Protein AF-A0A067P641-F1 (afdb_monomer_lite)

Organism: NCBI:txid933084

Sequence (84 aa):
MTMEAIDQVVNAFEDTARRVVKTGFDVVEIDCGLGSLFSSFLNPNVNRRTDGYGGTIEGRTRLVLEVVDRVHAVVPDSMPLFLR

Structure (mmCIF, N/CA/C/O backbone):
data_AF-A0A067P641-F1
#
_entry.id   AF-A0A067P641-F1
#
loop_
_atom_site.group_PDB
_atom_site.id
_atom_site.type_symbol
_atom_site.label_atom_id
_atom_site.label_alt_id
_atom_site.label_comp_id
_atom_site.label_asym_id
_atom_site.label_entity_id
_atom_site.label_seq_id
_atom_site.pdbx_PDB_ins_code
_atom_site.Cartn_x
_atom_site.Cartn_y
_atom_site.Cartn_z
_atom_site.occupancy
_atom_site.B_iso_or_equiv
_atom_site.auth_seq_id
_atom_site.auth_comp_id
_atom_site.auth_asym_id
_atom_site.auth_atom_id
_atom_site.pdbx_PDB_model_num
ATOM 1 N N . MET A 1 1 ? 14.376 3.957 -6.236 1.00 91.88 1 MET A N 1
ATOM 2 C CA . MET A 1 1 ? 14.328 3.133 -5.011 1.00 91.88 1 MET A CA 1
ATOM 3 C C . MET A 1 1 ? 14.858 1.748 -5.326 1.00 91.88 1 MET A C 1
ATOM 5 O O . MET A 1 1 ? 14.664 1.291 -6.448 1.00 91.88 1 MET A O 1
ATOM 9 N N . THR A 1 2 ? 15.573 1.120 -4.399 1.00 97.25 2 THR A N 1
ATOM 10 C CA . THR A 1 2 ? 15.932 -0.303 -4.496 1.00 97.25 2 THR A CA 1
ATOM 11 C C . THR A 1 2 ? 14.730 -1.169 -4.107 1.00 97.25 2 THR A C 1
ATOM 13 O O . THR A 1 2 ? 13.763 -0.647 -3.555 1.00 97.25 2 THR A O 1
ATOM 16 N N . MET A 1 3 ? 14.792 -2.476 -4.379 1.00 96.25 3 MET A N 1
ATOM 17 C CA . MET A 1 3 ? 13.773 -3.434 -3.923 1.00 96.25 3 MET A CA 1
ATOM 18 C C . MET A 1 3 ? 13.627 -3.407 -2.397 1.00 96.25 3 MET A C 1
ATOM 20 O O . MET A 1 3 ? 12.527 -3.262 -1.891 1.00 96.25 3 MET A O 1
ATOM 24 N N . GLU A 1 4 ? 14.749 -3.402 -1.674 1.00 98.00 4 GLU A N 1
ATOM 25 C CA . GLU A 1 4 ? 14.756 -3.305 -0.211 1.00 98.00 4 GLU A CA 1
ATOM 26 C C . GLU A 1 4 ? 14.084 -2.019 0.295 1.00 98.00 4 GLU A C 1
ATOM 28 O O . GLU A 1 4 ? 13.294 -2.054 1.233 1.00 98.00 4 GLU A O 1
ATOM 33 N N . ALA A 1 5 ? 14.345 -0.877 -0.349 1.00 98.06 5 ALA A N 1
ATOM 34 C CA . ALA A 1 5 ? 13.696 0.379 0.021 1.00 98.06 5 ALA A CA 1
ATOM 35 C C . ALA A 1 5 ? 12.184 0.359 -0.261 1.00 98.06 5 ALA A C 1
ATOM 37 O O . ALA A 1 5 ? 11.422 1.024 0.435 1.00 98.06 5 ALA A O 1
ATOM 38 N N . ILE A 1 6 ? 11.744 -0.378 -1.286 1.00 98.19 6 ILE A N 1
ATOM 39 C CA . ILE A 1 6 ? 10.321 -0.580 -1.567 1.00 98.19 6 ILE A CA 1
ATOM 40 C C . ILE A 1 6 ? 9.683 -1.433 -0.465 1.00 98.19 6 ILE A C 1
ATOM 42 O O . ILE A 1 6 ? 8.679 -1.011 0.106 1.00 98.19 6 ILE A O 1
ATOM 46 N N . ASP A 1 7 ? 10.306 -2.550 -0.089 1.00 97.94 7 ASP A N 1
ATOM 47 C CA . ASP A 1 7 ? 9.814 -3.412 0.994 1.00 97.94 7 ASP A CA 1
ATOM 48 C C . ASP A 1 7 ? 9.726 -2.649 2.326 1.00 97.94 7 ASP A C 1
ATOM 50 O O . ASP A 1 7 ? 8.754 -2.779 3.073 1.00 97.94 7 ASP A O 1
ATOM 54 N N . GLN A 1 8 ? 10.713 -1.794 2.614 1.00 98.38 8 GLN A N 1
ATOM 55 C CA . GLN A 1 8 ? 10.699 -0.913 3.784 1.00 98.38 8 GLN A CA 1
ATOM 56 C C . GLN A 1 8 ? 9.519 0.064 3.761 1.00 98.38 8 GLN A C 1
ATOM 58 O O . GLN A 1 8 ? 8.892 0.277 4.798 1.00 98.38 8 GLN A O 1
ATOM 63 N N . VAL A 1 9 ? 9.190 0.640 2.600 1.00 98.06 9 VAL A N 1
ATOM 64 C CA . VAL A 1 9 ? 8.009 1.502 2.456 1.00 98.06 9 VAL A CA 1
ATOM 65 C C . VAL A 1 9 ? 6.734 0.710 2.719 1.00 98.06 9 VAL A C 1
ATOM 67 O O . VAL A 1 9 ? 5.916 1.152 3.519 1.00 98.06 9 VAL A O 1
ATOM 70 N N . VAL A 1 10 ? 6.579 -0.468 2.113 1.00 98.50 10 VAL A N 1
ATOM 71 C CA . VAL A 1 10 ? 5.395 -1.318 2.311 1.00 98.50 10 VAL A CA 1
ATOM 72 C C . VAL A 1 10 ? 5.193 -1.642 3.797 1.00 98.50 10 VAL A C 1
ATOM 74 O O . VAL A 1 10 ? 4.106 -1.424 4.336 1.00 98.50 10 VAL A O 1
ATOM 77 N N . ASN A 1 11 ? 6.256 -2.059 4.491 1.00 98.56 11 ASN A N 1
ATOM 78 C CA . ASN A 1 11 ? 6.207 -2.333 5.930 1.00 98.56 11 ASN A CA 1
ATOM 79 C C . ASN A 1 11 ? 5.885 -1.072 6.752 1.00 98.56 11 ASN A C 1
ATOM 81 O O . ASN A 1 11 ? 5.115 -1.137 7.708 1.00 98.56 11 ASN A O 1
ATOM 85 N N . ALA A 1 12 ? 6.412 0.094 6.367 1.00 98.50 12 ALA A N 1
ATOM 86 C CA . ALA A 1 12 ? 6.127 1.347 7.061 1.00 98.50 12 ALA A CA 1
ATOM 87 C C . ALA A 1 12 ? 4.643 1.753 6.968 1.00 98.50 12 ALA A C 1
ATOM 89 O O . ALA A 1 12 ? 4.093 2.278 7.942 1.00 98.50 12 ALA A O 1
ATOM 90 N N . PHE A 1 13 ? 3.978 1.494 5.836 1.00 98.44 13 PHE A N 1
ATOM 91 C CA . PHE A 1 13 ? 2.535 1.721 5.695 1.00 98.44 13 PHE A CA 1
ATOM 92 C C . PHE A 1 13 ? 1.721 0.762 6.573 1.00 98.44 13 PHE A C 1
ATOM 94 O O . PHE A 1 13 ? 0.811 1.211 7.271 1.00 98.44 13 PHE A O 1
ATOM 101 N N . GLU A 1 14 ? 2.088 -0.522 6.620 1.00 98.56 14 GLU A N 1
ATOM 102 C CA . GLU A 1 14 ? 1.458 -1.507 7.511 1.00 98.56 14 GLU A CA 1
ATOM 103 C C . GLU A 1 14 ? 1.587 -1.103 8.991 1.00 98.56 14 GLU A C 1
ATOM 105 O O . GLU A 1 14 ? 0.596 -1.036 9.722 1.00 98.56 14 GLU A O 1
ATOM 110 N N . ASP A 1 15 ? 2.798 -0.755 9.433 1.00 98.69 15 ASP A N 1
ATOM 111 C CA . ASP A 1 15 ? 3.068 -0.319 10.807 1.00 98.69 15 ASP A CA 1
ATOM 112 C C . ASP A 1 15 ? 2.336 0.975 11.170 1.00 98.69 15 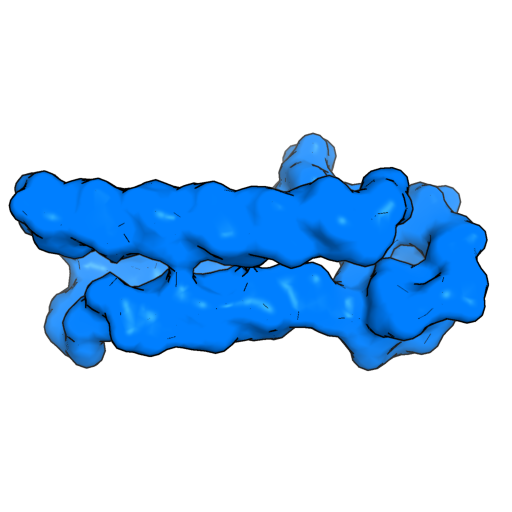ASP A C 1
ATOM 114 O O . ASP A 1 15 ? 1.985 1.204 12.334 1.00 98.69 15 ASP A O 1
ATOM 118 N N . THR A 1 16 ? 2.130 1.854 10.191 1.00 98.31 16 THR A N 1
ATOM 119 C CA . THR A 1 16 ? 1.349 3.079 10.373 1.00 98.31 16 THR A CA 1
ATOM 120 C C . THR A 1 16 ? -0.128 2.739 10.535 1.00 98.31 16 THR A C 1
ATOM 122 O O . THR A 1 16 ? -0.745 3.196 11.495 1.00 98.31 16 THR A O 1
ATOM 125 N N . ALA A 1 17 ? -0.678 1.866 9.692 1.00 98.31 17 ALA A N 1
ATOM 126 C CA . ALA A 1 17 ? -2.060 1.413 9.811 1.00 98.31 17 ALA A CA 1
ATOM 127 C C . ALA A 1 17 ? -2.324 0.715 11.158 1.00 98.31 17 ALA A C 1
ATOM 129 O O . ALA A 1 17 ? -3.303 1.034 11.830 1.00 98.31 17 ALA A O 1
ATOM 130 N N . ARG A 1 18 ? -1.401 -0.130 11.646 1.00 98.50 18 ARG A N 1
ATOM 131 C CA . ARG A 1 18 ? -1.493 -0.732 12.994 1.00 98.50 18 ARG A CA 1
ATOM 132 C C . ARG A 1 18 ? -1.576 0.320 14.103 1.00 98.50 18 ARG A C 1
ATOM 134 O O . ARG A 1 18 ? -2.321 0.145 15.069 1.00 98.50 18 ARG A O 1
ATOM 141 N N . ARG A 1 19 ? -0.821 1.417 13.982 1.00 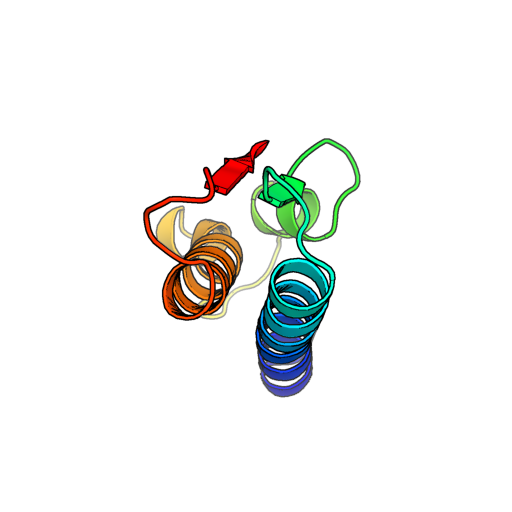98.50 19 ARG A N 1
ATOM 142 C CA . ARG A 1 19 ? -0.873 2.536 14.937 1.00 98.50 19 ARG A CA 1
ATOM 143 C C . ARG A 1 19 ? -2.204 3.276 14.862 1.00 98.50 19 ARG A C 1
ATOM 145 O O . ARG A 1 19 ? -2.790 3.518 15.910 1.00 98.50 19 ARG A O 1
ATOM 152 N N . VAL A 1 20 ? -2.686 3.562 13.654 1.00 97.25 20 VAL A N 1
ATOM 153 C CA . VAL A 1 20 ? -3.971 4.235 13.400 1.00 97.25 20 VAL A CA 1
ATOM 154 C C . VAL A 1 20 ? -5.140 3.433 13.981 1.00 97.25 20 VAL A C 1
ATOM 156 O O . VAL A 1 20 ? -5.944 3.973 14.744 1.00 97.25 20 VAL A O 1
ATOM 159 N N . VAL A 1 21 ? -5.172 2.121 13.732 1.00 97.69 21 VAL A N 1
ATOM 160 C CA . VAL A 1 21 ? -6.172 1.207 14.304 1.00 97.69 21 VAL A CA 1
ATOM 161 C C . VAL A 1 21 ? -6.106 1.208 15.831 1.00 97.69 21 VAL A C 1
ATOM 163 O O . VAL A 1 21 ? -7.130 1.354 16.492 1.00 97.69 21 VAL A O 1
ATOM 166 N N . LYS A 1 22 ? -4.902 1.120 16.415 1.00 98.19 22 LYS A N 1
ATOM 167 C CA . LYS A 1 22 ? -4.720 1.139 17.877 1.00 98.19 22 LYS A CA 1
ATOM 168 C C . LYS A 1 22 ? -5.216 2.437 18.522 1.00 98.19 22 LYS A C 1
ATOM 170 O O . LYS A 1 22 ? -5.681 2.408 19.657 1.00 98.19 22 LYS A O 1
ATOM 175 N N . THR A 1 23 ? -5.084 3.567 17.834 1.00 97.69 23 THR A N 1
ATOM 176 C CA . THR A 1 23 ? -5.560 4.867 18.328 1.00 97.69 23 THR A CA 1
ATOM 177 C C . THR A 1 23 ? -7.066 5.069 18.173 1.00 97.69 23 THR A C 1
ATOM 179 O O . THR A 1 23 ? -7.598 5.982 18.795 1.00 97.69 23 THR A O 1
ATOM 182 N N . GLY A 1 24 ? -7.751 4.219 17.399 1.00 96.12 24 GLY A N 1
ATOM 183 C CA . GLY A 1 24 ? -9.202 4.275 17.228 1.00 96.12 24 GLY A CA 1
ATOM 184 C C . GLY A 1 24 ? -9.684 5.365 16.269 1.00 96.12 24 GLY A C 1
ATOM 185 O O . GLY A 1 24 ? -10.720 5.963 16.529 1.00 96.12 24 GLY A O 1
ATOM 186 N N . PHE A 1 25 ? -8.941 5.649 15.191 1.00 96.88 25 PHE A N 1
ATOM 187 C CA . PHE A 1 25 ? -9.471 6.474 14.095 1.00 96.88 25 PHE A CA 1
ATOM 188 C C . PHE A 1 25 ? -10.662 5.786 13.418 1.00 96.88 25 PHE A C 1
ATOM 190 O O . PHE A 1 25 ? -10.725 4.560 13.376 1.00 96.88 25 PHE A O 1
ATOM 197 N N . ASP A 1 26 ? -11.566 6.574 12.836 1.00 97.12 26 ASP A N 1
ATOM 198 C CA . ASP A 1 26 ? -12.774 6.050 12.189 1.00 97.12 26 ASP A CA 1
ATOM 199 C C . ASP A 1 26 ? -12.545 5.570 10.745 1.00 97.12 26 ASP A C 1
ATOM 201 O O . ASP A 1 26 ? -13.272 4.705 10.262 1.00 97.12 26 ASP A O 1
ATOM 205 N N . VAL A 1 27 ? -11.560 6.138 10.037 1.00 97.06 27 VAL A N 1
ATOM 206 C CA . VAL A 1 27 ? -11.301 5.907 8.602 1.00 97.06 27 VAL A CA 1
ATOM 207 C C . VAL A 1 27 ? -9.796 5.939 8.327 1.00 97.06 27 VAL A C 1
ATOM 209 O O . VAL A 1 27 ? -9.065 6.724 8.935 1.00 97.06 27 VAL A O 1
ATOM 212 N N . VAL A 1 28 ? -9.342 5.126 7.369 1.00 97.69 28 VAL A N 1
ATOM 213 C CA . VAL A 1 28 ? -7.982 5.169 6.810 1.00 97.69 28 VAL A CA 1
ATOM 214 C C . VAL A 1 28 ? -8.050 5.585 5.343 1.00 97.69 28 VAL A C 1
ATOM 216 O O . VAL A 1 28 ? -8.844 5.045 4.582 1.00 97.69 28 VAL A O 1
ATOM 219 N N . GLU A 1 29 ? -7.192 6.512 4.918 1.00 97.19 29 GLU A N 1
ATOM 220 C CA . GLU A 1 29 ? -7.000 6.857 3.504 1.00 97.19 29 GLU A CA 1
ATOM 221 C C . GLU A 1 29 ? -5.531 6.652 3.117 1.00 97.19 29 GLU A C 1
ATOM 223 O O . GLU A 1 29 ? -4.625 7.131 3.803 1.00 97.19 29 GLU A O 1
ATOM 228 N N . ILE A 1 30 ? -5.295 5.957 2.004 1.00 97.06 30 ILE A N 1
ATOM 229 C CA . ILE A 1 30 ? -3.991 5.890 1.343 1.00 97.06 30 ILE A CA 1
ATOM 230 C C . ILE A 1 30 ? -3.952 6.981 0.266 1.00 97.06 30 ILE A C 1
ATOM 232 O O . ILE A 1 30 ? -4.668 6.915 -0.733 1.00 97.06 30 ILE A O 1
ATOM 236 N N . ASP A 1 31 ? -3.093 7.980 0.463 1.00 95.19 31 ASP A N 1
ATOM 237 C CA . ASP A 1 31 ? -2.927 9.095 -0.471 1.00 95.19 31 ASP A CA 1
ATOM 238 C C . ASP A 1 31 ? -2.000 8.738 -1.640 1.00 95.19 31 ASP A C 1
ATOM 240 O O . ASP A 1 31 ? -0.780 8.677 -1.476 1.00 95.19 31 ASP A O 1
ATOM 244 N N . CYS A 1 32 ? -2.573 8.576 -2.830 1.00 94.06 32 CYS A N 1
ATOM 245 C CA . CYS A 1 32 ? -1.888 8.414 -4.112 1.00 94.06 32 CYS A CA 1
ATOM 246 C C . CYS A 1 32 ? -1.999 9.659 -5.015 1.00 94.06 32 CYS A C 1
ATOM 248 O O . CYS A 1 32 ? -1.703 9.599 -6.213 1.00 94.06 32 CYS A O 1
ATOM 250 N N . GLY A 1 33 ? -2.356 10.809 -4.442 1.00 90.69 33 GLY A N 1
ATOM 251 C CA . GLY A 1 33 ? -2.558 12.074 -5.135 1.00 90.69 33 GLY A CA 1
ATOM 252 C C . GLY A 1 33 ? -1.279 12.741 -5.643 1.00 90.69 33 GLY A C 1
ATOM 253 O O . GLY A 1 33 ? -0.162 12.233 -5.510 1.00 90.69 33 GLY A O 1
ATOM 254 N N . LEU A 1 34 ? -1.449 13.914 -6.258 1.00 88.19 34 LEU A N 1
ATOM 255 C CA . LEU A 1 34 ? -0.395 14.633 -6.974 1.00 88.19 34 LEU A CA 1
ATOM 256 C C . LEU A 1 34 ? 0.825 14.929 -6.086 1.00 88.19 34 LEU A C 1
ATOM 258 O O . LEU A 1 34 ? 0.715 15.600 -5.066 1.00 88.19 34 LEU A O 1
ATOM 262 N N . GLY A 1 35 ? 2.003 14.472 -6.515 1.00 82.94 35 GLY A N 1
ATOM 263 C CA . GLY A 1 35 ? 3.266 14.712 -5.809 1.00 82.94 35 GLY A CA 1
ATOM 264 C C . GLY A 1 35 ? 3.573 13.701 -4.701 1.00 82.94 35 GLY A C 1
ATOM 265 O O . GLY A 1 35 ? 4.662 13.749 -4.133 1.00 82.94 35 GLY A O 1
ATOM 266 N N . SER A 1 36 ? 2.667 12.755 -4.428 1.00 91.44 36 SER A N 1
ATOM 267 C CA . SER A 1 36 ? 2.933 11.620 -3.540 1.00 91.44 36 SER A CA 1
ATOM 268 C C . SER A 1 36 ? 3.959 10.653 -4.141 1.00 91.44 36 SER A C 1
ATOM 270 O O . SER A 1 36 ? 4.169 10.603 -5.361 1.00 91.44 36 SER A O 1
ATOM 272 N N . LEU A 1 37 ? 4.538 9.808 -3.283 1.00 94.62 37 LEU A N 1
ATOM 273 C CA . LEU A 1 37 ? 5.374 8.684 -3.703 1.00 94.62 37 LEU A CA 1
ATOM 274 C C . LEU A 1 37 ? 4.665 7.824 -4.758 1.00 94.62 37 LEU A C 1
ATOM 276 O O . LEU A 1 37 ? 5.233 7.547 -5.814 1.00 94.62 37 LEU A O 1
ATOM 280 N N . PHE A 1 38 ? 3.414 7.445 -4.507 1.00 96.88 38 PHE A N 1
ATOM 281 C CA . PHE A 1 38 ? 2.662 6.575 -5.406 1.00 96.88 38 PHE A CA 1
ATOM 282 C C . PHE A 1 38 ? 2.389 7.231 -6.758 1.00 96.88 38 PHE A C 1
ATOM 284 O O . PHE A 1 38 ? 2.561 6.580 -7.788 1.00 96.88 38 PHE A O 1
ATOM 291 N N . SER A 1 39 ? 2.087 8.533 -6.793 1.00 96.06 39 SER A N 1
ATOM 292 C CA . SER A 1 39 ? 1.905 9.250 -8.063 1.00 96.06 39 SER A CA 1
ATOM 293 C C . SER A 1 39 ? 3.152 9.193 -8.955 1.00 96.06 39 SER A C 1
ATOM 295 O O . SER A 1 39 ? 3.036 9.089 -10.179 1.00 96.06 39 SER A O 1
ATOM 297 N N . SER A 1 40 ? 4.349 9.174 -8.354 1.00 96.19 40 SER A N 1
ATOM 298 C CA . SER A 1 40 ? 5.607 9.036 -9.093 1.00 96.19 40 SER A CA 1
ATOM 299 C C . SER A 1 40 ? 5.798 7.641 -9.699 1.00 96.19 40 SER A C 1
ATOM 301 O O . SER A 1 40 ? 6.359 7.541 -10.788 1.00 96.19 40 SER A O 1
ATOM 303 N N . PHE A 1 41 ? 5.288 6.582 -9.053 1.00 97.44 41 PHE A N 1
ATOM 304 C CA . PHE A 1 41 ? 5.304 5.211 -9.581 1.00 97.44 41 PHE A CA 1
ATOM 305 C C . PHE A 1 41 ? 4.239 4.999 -10.663 1.00 97.44 41 PHE A C 1
ATOM 307 O O . PHE A 1 41 ? 4.519 4.364 -11.681 1.00 97.44 41 PHE A O 1
ATOM 314 N N . LEU A 1 42 ? 3.045 5.569 -10.484 1.00 97.06 42 LEU A N 1
ATOM 315 C CA . LEU A 1 42 ? 1.926 5.427 -11.419 1.00 97.06 42 LEU A CA 1
ATOM 316 C C . LEU A 1 42 ? 2.165 6.165 -12.746 1.00 97.06 42 LEU A C 1
ATOM 318 O O . LEU A 1 42 ? 1.737 5.698 -13.806 1.00 97.06 42 LEU A O 1
ATOM 322 N N . ASN A 1 43 ? 2.861 7.305 -12.708 1.00 96.25 43 ASN A N 1
ATOM 323 C CA . ASN A 1 43 ? 3.059 8.164 -13.871 1.00 96.25 43 ASN A CA 1
ATOM 324 C C . ASN A 1 43 ? 4.165 7.630 -14.809 1.00 96.25 43 ASN A C 1
ATOM 326 O O . ASN A 1 43 ? 5.341 7.674 -14.445 1.00 96.25 43 ASN A O 1
ATOM 330 N N . PRO A 1 44 ? 3.853 7.216 -16.054 1.00 96.38 44 PRO A N 1
ATOM 331 C CA . PRO A 1 44 ? 4.848 6.680 -16.993 1.00 96.38 44 PRO A CA 1
ATOM 332 C C . PRO A 1 44 ? 5.878 7.715 -17.474 1.00 96.38 44 PRO A C 1
ATOM 334 O O . PRO A 1 44 ? 6.941 7.347 -17.976 1.00 96.38 44 PRO A O 1
ATOM 337 N N . ASN A 1 45 ? 5.596 9.013 -17.327 1.00 95.75 45 ASN A N 1
ATOM 338 C CA . ASN A 1 45 ? 6.560 10.058 -17.662 1.00 95.75 45 ASN A CA 1
ATOM 339 C C . ASN A 1 45 ? 7.656 10.203 -16.599 1.00 95.75 45 ASN A C 1
ATOM 341 O O . ASN A 1 45 ? 8.762 10.635 -16.935 1.00 95.75 45 ASN A O 1
ATOM 345 N N . VAL A 1 46 ? 7.357 9.809 -15.356 1.00 96.00 46 VAL A N 1
ATOM 346 C CA . VAL A 1 46 ? 8.256 9.887 -14.196 1.00 96.00 46 VAL A CA 1
ATOM 347 C C . VAL A 1 46 ? 8.900 8.527 -13.920 1.00 96.00 46 VAL A C 1
ATOM 349 O O . VAL A 1 46 ? 10.121 8.429 -13.810 1.00 96.00 46 VAL A O 1
ATOM 352 N N . ASN A 1 47 ? 8.102 7.461 -13.867 1.00 97.50 47 ASN A N 1
ATOM 353 C CA . ASN A 1 47 ? 8.582 6.108 -13.634 1.00 97.50 47 ASN A CA 1
ATOM 354 C C . ASN A 1 47 ? 9.218 5.516 -14.899 1.00 97.50 47 ASN A C 1
ATOM 356 O O . ASN A 1 47 ? 8.538 4.996 -15.783 1.00 97.50 47 ASN A O 1
ATOM 360 N N . ARG A 1 48 ? 10.551 5.571 -14.958 1.00 97.19 48 ARG A N 1
ATOM 361 C CA . ARG A 1 48 ? 11.372 4.984 -16.031 1.00 97.19 48 ARG A CA 1
ATOM 362 C C . ARG A 1 48 ? 12.003 3.643 -15.643 1.00 97.19 48 ARG A C 1
ATOM 364 O O . ARG A 1 48 ? 12.988 3.237 -16.253 1.00 97.19 48 ARG A O 1
ATOM 371 N N . ARG A 1 49 ? 11.484 2.970 -14.609 1.00 97.62 49 ARG A N 1
ATOM 372 C CA . ARG A 1 49 ? 11.999 1.663 -14.181 1.00 97.62 49 ARG A CA 1
ATOM 373 C C . ARG A 1 49 ? 11.725 0.603 -15.245 1.00 97.62 49 ARG A C 1
ATOM 375 O O . ARG A 1 49 ? 10.685 0.622 -15.901 1.00 97.62 49 ARG A O 1
ATOM 382 N N . THR A 1 50 ? 12.657 -0.334 -15.363 1.00 97.19 50 THR A N 1
ATOM 383 C CA . THR A 1 50 ? 12.580 -1.507 -16.247 1.00 97.19 50 THR A CA 1
ATOM 384 C C . THR A 1 50 ? 12.419 -2.818 -15.474 1.00 97.19 50 THR A C 1
ATOM 386 O O . THR A 1 50 ? 12.405 -3.886 -16.077 1.00 97.19 50 THR A O 1
ATOM 389 N N . ASP A 1 51 ? 12.309 -2.744 -14.146 1.00 97.19 51 ASP A N 1
ATOM 390 C CA . ASP A 1 51 ? 12.004 -3.885 -13.285 1.00 97.19 51 ASP A CA 1
ATOM 391 C C . ASP A 1 51 ? 10.492 -4.040 -13.054 1.00 97.19 51 ASP A C 1
ATOM 393 O O . ASP A 1 51 ? 9.673 -3.354 -13.667 1.00 97.19 51 ASP A O 1
ATOM 397 N N . GLY A 1 52 ? 10.119 -4.946 -12.146 1.00 97.31 52 GLY A N 1
ATOM 398 C CA . GLY A 1 52 ? 8.727 -5.275 -11.838 1.00 97.31 52 GLY A CA 1
ATOM 399 C C . GLY A 1 52 ? 7.874 -4.127 -11.288 1.00 97.31 52 GLY A C 1
ATOM 400 O O . GLY A 1 52 ? 6.679 -4.336 -11.112 1.00 97.31 52 GLY A O 1
ATOM 401 N N . TYR A 1 53 ? 8.446 -2.944 -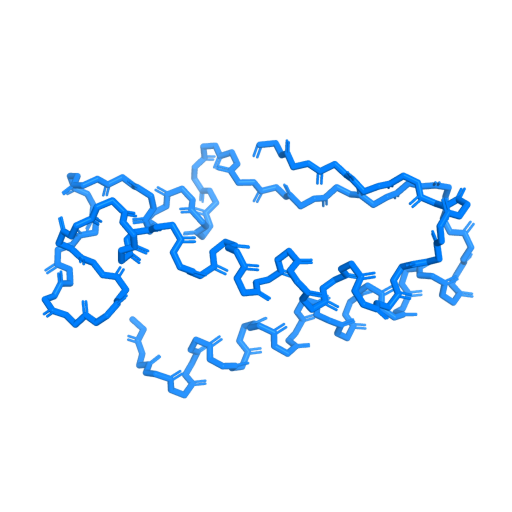11.036 1.00 98.25 53 TYR A N 1
ATOM 402 C CA . TYR A 1 53 ? 7.725 -1.757 -10.568 1.00 98.25 53 TYR A CA 1
ATOM 403 C C . TYR A 1 53 ? 7.597 -0.654 -11.631 1.00 98.25 53 TYR A C 1
ATOM 405 O O . TYR A 1 53 ? 7.302 0.493 -11.299 1.00 98.25 53 TYR A O 1
ATOM 413 N N . GLY A 1 54 ? 7.857 -0.949 -12.908 1.00 97.81 54 GLY A N 1
ATOM 414 C CA . GLY A 1 54 ? 7.732 0.013 -14.005 1.00 97.81 54 GLY A CA 1
ATOM 415 C C . GLY A 1 54 ? 7.396 -0.636 -15.344 1.00 97.81 54 GLY A C 1
ATOM 416 O O . GLY A 1 54 ? 7.051 -1.811 -15.421 1.00 97.81 54 GLY A O 1
ATOM 417 N N . GLY A 1 55 ? 7.459 0.155 -16.417 1.00 97.25 55 GLY A N 1
ATOM 418 C CA . GLY A 1 55 ? 7.190 -0.311 -17.781 1.00 97.25 55 GLY A CA 1
ATOM 419 C C . GLY A 1 55 ? 5.704 -0.523 -18.080 1.00 97.25 55 GLY A C 1
ATOM 420 O O . GLY A 1 55 ? 5.098 0.289 -18.781 1.00 97.25 55 GLY A O 1
ATOM 421 N N . THR A 1 56 ? 5.100 -1.587 -17.553 1.00 98.06 56 THR A N 1
ATOM 422 C CA . THR A 1 56 ? 3.688 -1.924 -17.801 1.00 98.06 56 THR A CA 1
ATOM 423 C C . THR A 1 56 ? 2.754 -1.247 -16.798 1.00 98.06 56 THR A C 1
ATOM 425 O O . THR A 1 56 ? 3.206 -0.628 -15.832 1.00 98.06 56 THR A O 1
ATOM 428 N N . ILE A 1 57 ? 1.440 -1.315 -17.036 1.00 97.94 57 ILE A N 1
ATOM 429 C CA . ILE A 1 57 ? 0.465 -0.807 -16.064 1.00 97.94 57 ILE A CA 1
ATOM 430 C C . ILE A 1 57 ? 0.557 -1.591 -14.751 1.00 97.94 57 ILE A C 1
ATOM 432 O O . ILE A 1 57 ? 0.640 -0.968 -13.701 1.00 97.94 57 ILE A O 1
ATOM 436 N N . GLU A 1 58 ? 0.688 -2.916 -14.823 1.00 98.31 58 GLU A N 1
ATOM 437 C CA . GLU A 1 58 ? 0.821 -3.811 -13.669 1.00 98.31 58 GLU A CA 1
ATOM 438 C C . GLU A 1 58 ? 2.077 -3.491 -12.859 1.00 98.31 58 GLU A C 1
ATOM 440 O O . GLU A 1 58 ? 2.034 -3.475 -11.631 1.00 98.31 58 GLU A O 1
ATOM 445 N N . GLY A 1 59 ? 3.196 -3.204 -13.534 1.00 98.44 59 GLY A N 1
ATOM 446 C CA . GLY A 1 59 ? 4.422 -2.796 -12.858 1.00 98.44 59 GLY A CA 1
ATOM 447 C C . GLY A 1 59 ? 4.254 -1.461 -12.137 1.00 98.44 59 GLY A C 1
ATOM 448 O O . GLY A 1 59 ? 4.598 -1.333 -10.965 1.00 98.44 59 GLY A O 1
ATOM 449 N N . ARG A 1 60 ? 3.658 -0.466 -12.802 1.00 98.12 60 ARG A N 1
ATOM 450 C CA . ARG A 1 60 ? 3.453 0.866 -12.212 1.00 98.12 60 ARG A CA 1
ATOM 451 C C . ARG A 1 60 ? 2.450 0.875 -11.055 1.00 98.12 60 ARG A C 1
ATOM 453 O O . ARG A 1 60 ? 2.611 1.679 -10.142 1.00 98.12 60 ARG A O 1
ATOM 460 N N . THR A 1 61 ? 1.443 0.002 -11.070 1.00 98.12 61 THR A N 1
ATOM 461 C CA . THR A 1 61 ? 0.445 -0.107 -9.990 1.00 98.12 61 THR A CA 1
ATOM 462 C C . THR A 1 61 ? 0.884 -1.014 -8.846 1.00 98.12 61 THR A C 1
ATOM 464 O O . THR A 1 61 ? 0.291 -0.944 -7.774 1.00 98.12 61 THR A O 1
ATOM 467 N N . ARG A 1 62 ? 1.914 -1.848 -9.040 1.00 98.44 62 ARG A N 1
ATOM 468 C CA . ARG A 1 62 ? 2.331 -2.882 -8.080 1.00 98.44 62 ARG A CA 1
ATOM 469 C C . ARG A 1 62 ? 2.530 -2.355 -6.664 1.00 98.44 62 ARG A C 1
ATOM 471 O O . ARG A 1 62 ? 1.924 -2.882 -5.743 1.00 98.44 62 ARG A O 1
ATOM 478 N N . LEU A 1 63 ? 3.321 -1.292 -6.508 1.00 98.31 63 LEU A N 1
ATOM 479 C CA . LEU A 1 63 ? 3.615 -0.720 -5.192 1.00 98.31 63 LEU A CA 1
ATOM 480 C C . LEU A 1 63 ? 2.340 -0.271 -4.458 1.00 98.31 63 LEU A C 1
ATOM 482 O O . LEU A 1 63 ? 2.211 -0.477 -3.257 1.00 98.31 63 LEU A O 1
ATOM 486 N N . VAL A 1 64 ? 1.398 0.345 -5.179 1.00 98.06 64 VAL A N 1
ATOM 487 C CA . VAL A 1 64 ? 0.126 0.791 -4.593 1.00 98.06 64 VAL A CA 1
ATOM 488 C C . VAL A 1 64 ? -0.679 -0.406 -4.107 1.00 98.06 64 VAL A C 1
ATOM 490 O O . VAL A 1 64 ? -1.167 -0.389 -2.983 1.00 98.06 64 VAL A O 1
ATOM 493 N N . LEU A 1 65 ? -0.784 -1.452 -4.928 1.00 98.25 65 LEU A N 1
ATOM 494 C CA . LEU A 1 65 ? -1.531 -2.661 -4.580 1.00 98.25 65 LEU A CA 1
ATOM 495 C C . LEU A 1 65 ? -0.907 -3.394 -3.388 1.00 98.25 65 LEU A C 1
ATOM 497 O O . LEU A 1 65 ? -1.624 -3.753 -2.466 1.00 98.25 65 LEU A O 1
ATOM 501 N N . GLU A 1 66 ? 0.420 -3.528 -3.346 1.00 98.56 66 GLU A N 1
ATOM 502 C CA . GLU A 1 66 ? 1.119 -4.138 -2.207 1.00 98.56 66 GLU A CA 1
ATOM 503 C C . GLU A 1 66 ? 0.874 -3.369 -0.901 1.00 98.56 66 GLU A C 1
ATOM 505 O O . GLU A 1 66 ? 0.654 -3.977 0.147 1.00 98.56 66 GLU A O 1
ATOM 510 N N . VAL A 1 67 ? 0.865 -2.033 -0.952 1.00 98.56 67 VAL A N 1
ATOM 511 C CA . VAL A 1 67 ? 0.522 -1.206 0.212 1.00 98.56 67 VAL A CA 1
ATOM 512 C C . VAL A 1 67 ? -0.942 -1.380 0.607 1.00 98.56 67 VAL A C 1
ATOM 514 O O . VAL A 1 67 ? -1.220 -1.563 1.792 1.00 98.56 67 VAL A O 1
ATOM 517 N N . VAL A 1 68 ? -1.871 -1.348 -0.352 1.00 98.38 68 VAL A N 1
ATOM 518 C CA . VAL A 1 68 ? -3.303 -1.561 -0.093 1.00 98.38 68 VAL A CA 1
ATOM 519 C C . VAL A 1 68 ? -3.529 -2.915 0.572 1.00 98.38 68 VAL A C 1
ATOM 521 O O . VAL A 1 68 ? -4.191 -2.960 1.603 1.00 98.38 68 VAL A O 1
ATOM 524 N N . ASP A 1 69 ? -2.926 -3.987 0.059 1.00 98.38 69 ASP A N 1
ATOM 525 C CA . ASP A 1 69 ? -3.067 -5.336 0.611 1.00 98.38 69 ASP A CA 1
ATOM 526 C C . ASP A 1 69 ? -2.567 -5.411 2.061 1.00 98.38 69 ASP A C 1
ATOM 528 O O . ASP A 1 69 ? -3.252 -5.949 2.936 1.00 98.38 69 ASP A O 1
ATOM 532 N N . ARG A 1 70 ? -1.392 -4.833 2.353 1.00 98.50 70 ARG A N 1
ATOM 533 C CA . ARG A 1 70 ? -0.835 -4.828 3.716 1.00 98.50 70 ARG A CA 1
ATOM 534 C C . ARG A 1 70 ? -1.640 -3.978 4.689 1.00 98.50 70 ARG A C 1
ATOM 536 O O . ARG A 1 70 ? -1.836 -4.388 5.830 1.00 98.50 70 ARG A O 1
ATOM 543 N N . VAL A 1 71 ? -2.112 -2.812 4.256 1.00 98.44 71 VAL A N 1
ATOM 544 C CA . VAL A 1 71 ? -2.951 -1.937 5.084 1.00 98.44 71 VAL A CA 1
ATOM 545 C C . VAL A 1 71 ? -4.311 -2.589 5.331 1.00 98.44 71 VAL A C 1
ATOM 547 O O . VAL A 1 71 ? -4.753 -2.663 6.475 1.00 98.44 71 VAL A O 1
ATOM 550 N N . HIS A 1 72 ? -4.949 -3.132 4.296 1.00 97.88 72 HIS A N 1
ATOM 551 C CA . HIS A 1 72 ? -6.236 -3.812 4.414 1.00 97.88 72 HIS A CA 1
ATOM 552 C C . HIS A 1 72 ? -6.162 -5.029 5.349 1.00 97.88 72 HIS A C 1
ATOM 554 O O . HIS A 1 72 ? -7.090 -5.276 6.106 1.00 97.88 72 HIS A O 1
ATOM 560 N N . ALA A 1 73 ? -5.042 -5.760 5.372 1.00 98.12 73 ALA A N 1
ATOM 561 C CA . ALA A 1 73 ? -4.859 -6.903 6.270 1.00 98.12 73 ALA A CA 1
ATOM 562 C C . ALA A 1 73 ? -4.823 -6.542 7.771 1.00 98.12 73 ALA A C 1
ATOM 564 O O . ALA A 1 73 ? -4.952 -7.433 8.614 1.00 98.12 73 ALA A O 1
ATOM 565 N N . VAL A 1 74 ? -4.610 -5.269 8.126 1.00 97.94 74 VAL A N 1
ATOM 566 C CA . VAL A 1 74 ? -4.524 -4.817 9.528 1.00 97.94 74 VAL A CA 1
ATOM 567 C C . VAL A 1 74 ? -5.665 -3.894 9.948 1.00 97.94 74 VAL A C 1
ATOM 569 O O . VAL A 1 74 ? -5.884 -3.717 11.147 1.00 97.94 74 VAL A O 1
ATOM 572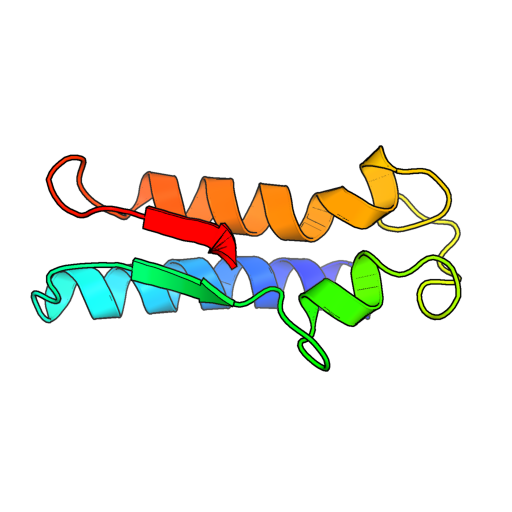 N N . VAL A 1 75 ? -6.373 -3.302 8.986 1.00 97.69 75 VAL A N 1
ATOM 573 C CA . VAL A 1 75 ? -7.555 -2.468 9.215 1.00 97.69 75 VAL A CA 1
ATOM 574 C C . VAL A 1 75 ? -8.775 -3.380 9.413 1.00 97.69 75 VAL A C 1
ATOM 576 O O . VAL A 1 75 ? -8.982 -4.287 8.613 1.00 97.69 75 VAL A O 1
ATOM 579 N N . PRO A 1 76 ? -9.577 -3.202 10.480 1.00 97.56 76 PRO A N 1
ATOM 580 C CA . PRO A 1 76 ? -10.764 -4.024 10.701 1.00 97.56 76 PRO A CA 1
ATOM 581 C C . PRO A 1 76 ? -11.871 -3.688 9.693 1.00 97.56 76 PRO A C 1
ATOM 583 O O . PRO A 1 76 ? -12.023 -2.531 9.317 1.00 97.56 76 PRO A O 1
ATOM 586 N N . ASP A 1 77 ? -12.727 -4.660 9.363 1.00 96.31 77 ASP A N 1
ATOM 587 C CA . ASP A 1 77 ? -13.844 -4.490 8.410 1.00 96.31 77 ASP A CA 1
ATOM 588 C C . ASP A 1 77 ? -14.808 -3.341 8.768 1.00 96.31 77 ASP A C 1
ATOM 590 O O . ASP A 1 77 ? -15.512 -2.808 7.913 1.00 96.31 77 ASP A O 1
ATOM 594 N N . SER A 1 78 ? -14.860 -2.949 10.045 1.00 96.88 78 SER A N 1
ATOM 595 C CA . SER A 1 78 ? -15.672 -1.828 10.529 1.00 96.88 78 SER A CA 1
ATOM 596 C C . SER A 1 78 ? -15.079 -0.446 10.231 1.00 96.88 78 SER A C 1
ATOM 598 O O . SER A 1 78 ? -15.743 0.553 10.490 1.00 96.88 78 SER A O 1
ATOM 600 N N . MET A 1 79 ? -13.835 -0.373 9.755 1.00 97.94 79 MET A N 1
ATOM 601 C CA . MET A 1 79 ? -13.097 0.860 9.488 1.00 97.94 79 MET A CA 1
ATOM 602 C C . MET A 1 79 ? -12.890 1.004 7.973 1.00 97.94 79 MET A C 1
ATOM 604 O O . MET A 1 79 ? -12.115 0.246 7.392 1.00 97.94 79 MET A O 1
ATOM 608 N N . PRO A 1 80 ? -13.566 1.956 7.304 1.00 97.69 80 PRO A N 1
ATOM 609 C CA . PRO A 1 80 ? -13.405 2.152 5.870 1.00 97.69 80 PRO A CA 1
ATOM 610 C C . PRO A 1 80 ? -11.955 2.468 5.482 1.00 97.69 80 PRO A C 1
ATOM 612 O O . PRO A 1 80 ? -11.300 3.306 6.108 1.00 97.69 80 PRO A O 1
ATOM 615 N N . LEU A 1 81 ? -11.487 1.819 4.413 1.00 97.75 81 LEU A N 1
ATOM 616 C CA . LEU A 1 81 ? -10.213 2.100 3.759 1.00 97.75 81 LEU A CA 1
ATOM 617 C C . LEU A 1 81 ? -10.465 2.762 2.401 1.00 97.75 81 LEU A C 1
ATOM 619 O O . LEU A 1 81 ? -11.078 2.165 1.516 1.00 97.75 81 LEU A O 1
ATOM 623 N N . PHE A 1 82 ? -9.974 3.985 2.228 1.00 97.62 82 PHE A N 1
ATOM 624 C CA . PHE A 1 82 ? -10.027 4.731 0.974 1.00 97.62 82 PHE A CA 1
ATOM 625 C C . PHE A 1 82 ? -8.665 4.791 0.283 1.00 97.62 82 PHE A C 1
ATOM 627 O O . PHE A 1 82 ? -7.611 4.676 0.910 1.00 97.62 82 PHE A O 1
ATOM 634 N N . LEU A 1 83 ? -8.710 5.009 -1.029 1.00 95.50 83 LEU A N 1
ATOM 635 C CA . LEU A 1 83 ? -7.562 5.292 -1.881 1.00 95.50 83 LEU A CA 1
ATOM 636 C C . LEU A 1 83 ? -7.872 6.575 -2.657 1.00 95.50 83 LEU A C 1
ATOM 638 O O . LE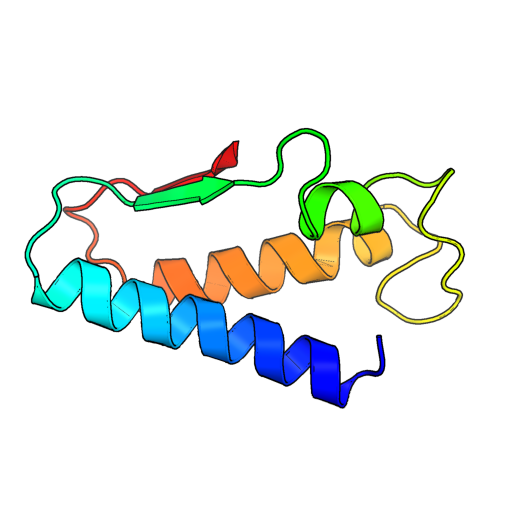U A 1 83 ? -8.932 6.651 -3.284 1.00 95.50 83 LEU A O 1
ATOM 642 N N . ARG A 1 84 ? -6.973 7.562 -2.611 1.00 92.75 84 ARG A N 1
ATOM 643 C CA . ARG A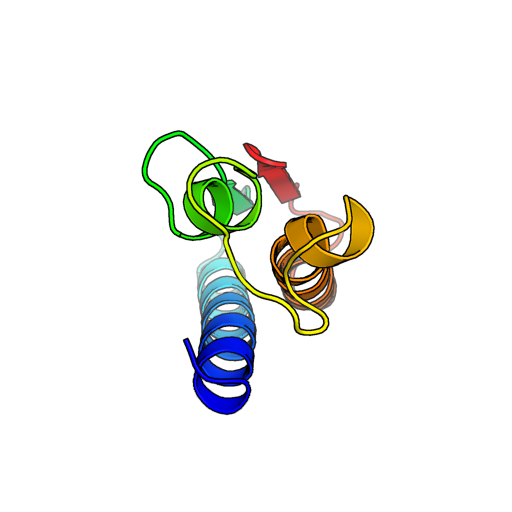 1 84 ? -7.139 8.851 -3.300 1.00 92.75 84 ARG A CA 1
ATOM 644 C C . ARG A 1 84 ? -6.126 9.052 -4.411 1.00 92.75 84 ARG A C 1
ATOM 646 O O . ARG A 1 84 ? -4.928 8.890 -4.118 1.00 92.75 84 ARG A O 1
#

Secondary structure (DSSP, 8-state):
--HHHHHHHHHHHHHHHHHHHHHT-S-EEE---TTSHHHHHH-TTT----STTSSSHHHHHHHHHHHHHHHHTTS-TTS-EEE-

InterPro domains:
  IPR001155 NADH:flavin oxidoreductase/NADH oxidase, N-terminal [PF00724] (1-79)
  IPR013785 Aldolase-type TIM barrel [G3DSA:3.20.20.70] (1-84)
  IPR044152 NADPH dehydrogenase YqjM-like [PTHR43303] (1-84)

Foldseek 3Di:
DDPVVLVVVLVVLLVVLLVCVVVPDQEAEDECDDPDPLVQLQDLVNDPDPDQLHDDNNNSCVSVVSSVVSSVVNDDPRYYYYYD

Radius of gyration: 13.4 Å; chains: 1; bounding box: 32×22×36 Å

pLDDT: mean 96.97, std 2.41, range [82.94, 98.69]